Protein AF-A0A4S2AV84-F1 (afdb_monomer)

pLDDT: mean 95.28, std 3.86, range [78.44, 98.69]

Foldseek 3Di:
DAADELVRLVVVLQVCQVVVHFWWWKFWDADPVVRDTHDIDTAHGKHFDPQDDCVVPPPSVQKTWIARPVVRDIDIGGSVRIQDIRNHGYDD

Radius of gyration: 12.75 Å; Cα contacts (8 Å, |Δi|>4): 170; chains: 1; bounding box: 37×28×37 Å

Mean predicted aligned error: 2.88 Å

Structure (mmCIF, N/CA/C/O backbone):
data_AF-A0A4S2AV84-F1
#
_entry.id   AF-A0A4S2AV84-F1
#
loop_
_atom_site.group_PDB
_atom_site.id
_atom_site.type_symbol
_atom_site.label_atom_id
_atom_site.label_alt_id
_atom_site.label_comp_id
_atom_site.label_asym_id
_atom_site.label_entity_id
_atom_site.label_seq_id
_atom_site.pdbx_PDB_ins_code
_atom_site.Cartn_x
_atom_site.Cartn_y
_atom_site.Cartn_z
_atom_site.occupancy
_atom_site.B_iso_or_equiv
_atom_site.auth_seq_id
_atom_site.auth_comp_id
_atom_site.auth_asym_id
_atom_site.auth_atom_id
_atom_site.pdbx_PDB_model_num
ATOM 1 N N . MET A 1 1 ? -17.197 11.101 -3.297 1.00 78.44 1 MET A N 1
ATOM 2 C CA . MET A 1 1 ? -16.012 10.422 -2.733 1.00 78.44 1 MET A CA 1
ATOM 3 C C . MET A 1 1 ? -15.055 11.480 -2.225 1.00 78.44 1 MET A C 1
ATOM 5 O O . MET A 1 1 ? -14.743 12.397 -2.980 1.00 78.44 1 MET A O 1
ATOM 9 N N . GLU A 1 2 ? -14.662 11.398 -0.957 1.00 95.56 2 GLU A N 1
ATOM 10 C CA . GLU A 1 2 ? -13.688 12.315 -0.356 1.00 95.56 2 GLU A CA 1
ATOM 11 C C . GLU A 1 2 ? -12.317 12.157 -1.039 1.00 95.56 2 GLU A C 1
ATOM 13 O O . GLU A 1 2 ? -11.997 11.085 -1.565 1.00 95.56 2 GLU A O 1
ATOM 18 N N . LYS A 1 3 ? -11.527 13.233 -1.080 1.00 97.69 3 LYS A N 1
ATOM 19 C CA . LYS A 1 3 ? -10.197 13.265 -1.702 1.00 97.69 3 LYS A CA 1
ATOM 20 C C . LYS A 1 3 ? -9.120 13.453 -0.639 1.00 97.69 3 LYS A C 1
ATOM 22 O O . LYS A 1 3 ? -9.362 14.109 0.369 1.00 97.69 3 LYS A O 1
ATOM 27 N N . ILE A 1 4 ? -7.932 12.913 -0.882 1.00 98.31 4 ILE A N 1
ATOM 28 C CA . ILE A 1 4 ? -6.763 13.091 -0.020 1.00 98.31 4 ILE A CA 1
ATOM 29 C C . ILE A 1 4 ? -5.498 13.217 -0.868 1.00 98.31 4 ILE A C 1
ATOM 31 O O . ILE A 1 4 ? -5.317 12.487 -1.841 1.00 98.31 4 ILE A O 1
ATOM 35 N N . ASN A 1 5 ? -4.614 14.139 -0.490 1.00 98.06 5 ASN A N 1
ATOM 36 C CA . ASN A 1 5 ? -3.309 14.261 -1.126 1.00 98.06 5 ASN A CA 1
ATOM 37 C C . ASN A 1 5 ? -2.443 13.018 -0.839 1.00 98.06 5 ASN A C 1
ATOM 39 O O . ASN A 1 5 ? -2.442 12.515 0.286 1.00 98.06 5 ASN A O 1
ATOM 43 N N . LEU A 1 6 ? -1.693 12.545 -1.839 1.00 97.50 6 LEU A N 1
ATOM 44 C CA . LEU A 1 6 ? -0.852 11.349 -1.745 1.00 97.50 6 LEU A CA 1
ATOM 45 C C . LEU A 1 6 ? 0.120 11.404 -0.561 1.00 97.50 6 LEU A C 1
ATOM 47 O O . LEU A 1 6 ? 0.196 10.449 0.209 1.00 97.50 6 LEU A O 1
ATOM 51 N N . TYR A 1 7 ? 0.817 12.524 -0.367 1.00 96.38 7 TYR A N 1
ATOM 52 C CA . TYR A 1 7 ? 1.794 12.666 0.713 1.00 96.38 7 TYR A CA 1
ATOM 53 C C . TYR A 1 7 ? 1.121 12.591 2.086 1.00 96.38 7 TYR A C 1
ATOM 55 O O . TYR A 1 7 ? 1.598 11.899 2.984 1.00 96.38 7 TYR A O 1
ATOM 63 N N . VAL A 1 8 ? -0.045 13.227 2.230 1.00 98.06 8 VAL A N 1
ATOM 64 C CA . VAL A 1 8 ? -0.844 13.151 3.463 1.00 98.06 8 VAL A CA 1
ATOM 65 C C . VAL A 1 8 ? -1.333 11.721 3.709 1.00 98.06 8 VAL A C 1
ATOM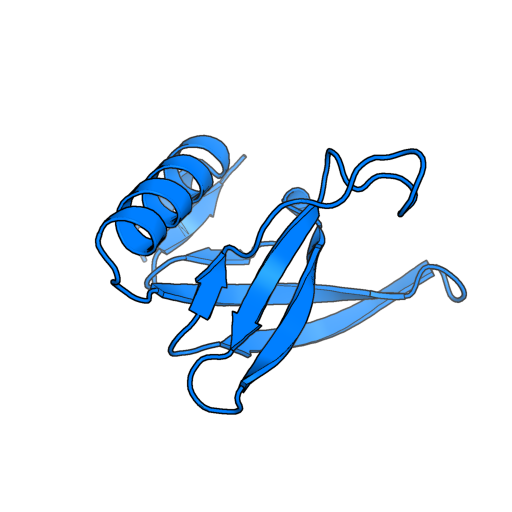 67 O O . VAL A 1 8 ? -1.292 11.247 4.845 1.00 98.06 8 VAL A O 1
ATOM 70 N N . ALA A 1 9 ? -1.761 11.012 2.662 1.00 98.19 9 ALA A N 1
ATOM 71 C CA . ALA A 1 9 ? -2.170 9.615 2.764 1.00 98.19 9 ALA A CA 1
ATOM 72 C C . ALA A 1 9 ? -1.007 8.721 3.223 1.00 98.19 9 ALA A C 1
ATOM 74 O O . ALA A 1 9 ? -1.182 7.931 4.148 1.00 98.19 9 ALA A O 1
ATOM 75 N N . VAL A 1 10 ? 0.190 8.887 2.652 1.00 97.31 10 VAL A N 1
ATOM 76 C CA . VAL A 1 10 ? 1.392 8.132 3.044 1.00 97.31 10 VAL A CA 1
ATOM 77 C C . VAL A 1 10 ? 1.765 8.388 4.508 1.00 97.31 10 VAL A C 1
ATOM 79 O O . VAL A 1 10 ? 2.054 7.441 5.241 1.00 97.31 10 VAL A O 1
ATOM 82 N N . GLU A 1 11 ? 1.696 9.633 4.985 1.00 97.88 11 GLU A N 1
ATOM 83 C CA . GLU A 1 11 ? 1.931 9.934 6.403 1.00 97.88 11 GLU A CA 1
ATOM 84 C C . GLU A 1 11 ? 0.895 9.273 7.323 1.00 97.88 11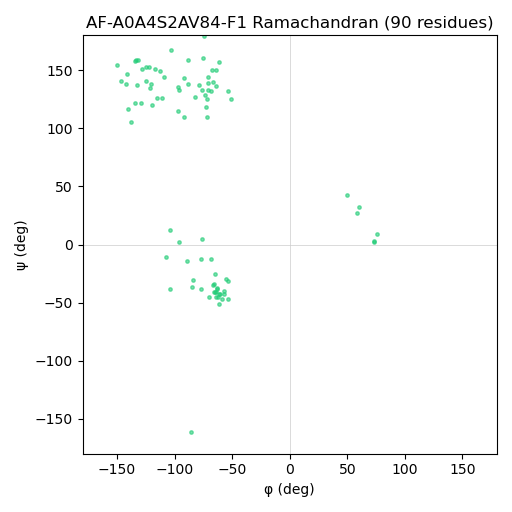 GLU A C 1
ATOM 86 O O . GLU A 1 11 ? 1.242 8.738 8.380 1.00 97.88 11 GLU A O 1
ATOM 91 N N . GLN A 1 12 ? -0.376 9.227 6.915 1.00 98.50 12 GLN A N 1
ATOM 92 C CA . GLN A 1 12 ? -1.402 8.496 7.662 1.00 98.50 12 GLN A CA 1
ATOM 93 C C . GLN A 1 12 ? -1.152 6.982 7.653 1.00 98.50 12 GLN A C 1
ATOM 95 O O . GLN A 1 12 ? -1.263 6.352 8.704 1.00 98.50 12 GLN A O 1
ATOM 100 N N . MET A 1 13 ? -0.744 6.394 6.522 1.00 98.31 13 MET A N 1
ATOM 101 C CA . MET A 1 13 ? -0.369 4.974 6.435 1.00 98.31 13 MET A CA 1
ATOM 102 C C . MET A 1 13 ? 0.759 4.626 7.416 1.00 98.31 13 MET A C 1
ATOM 104 O O . MET A 1 13 ? 0.694 3.592 8.090 1.00 98.31 13 MET A O 1
ATOM 108 N N . LYS A 1 14 ? 1.776 5.494 7.538 1.00 97.88 14 LYS A N 1
ATOM 109 C CA . LYS A 1 14 ? 2.870 5.339 8.513 1.00 97.88 14 LYS A CA 1
ATOM 110 C C . LYS A 1 14 ? 2.344 5.352 9.943 1.00 97.88 14 LYS A C 1
ATOM 112 O O . LYS A 1 14 ? 2.620 4.419 10.691 1.00 97.88 14 LYS A O 1
ATOM 117 N N . ARG A 1 15 ? 1.543 6.360 10.308 1.00 98.38 15 ARG A N 1
ATOM 118 C CA . ARG A 1 15 ? 0.966 6.488 11.660 1.00 98.38 15 ARG A CA 1
ATOM 119 C C . ARG A 1 15 ? 0.110 5.280 12.036 1.00 98.38 15 ARG A C 1
ATOM 121 O O . ARG A 1 15 ? 0.307 4.722 13.109 1.00 98.38 15 ARG A O 1
ATOM 128 N N . ILE A 1 16 ? -0.775 4.845 11.135 1.00 98.50 16 ILE A N 1
ATOM 129 C CA . ILE A 1 16 ? -1.627 3.661 11.332 1.00 98.50 16 ILE A CA 1
ATOM 130 C C . ILE A 1 16 ? -0.772 2.405 11.514 1.00 98.50 16 ILE A C 1
ATOM 132 O O . ILE A 1 16 ? -1.056 1.585 12.379 1.00 98.50 16 ILE A O 1
ATOM 136 N N . THR A 1 17 ? 0.287 2.246 10.719 1.00 98.00 17 THR A N 1
ATOM 137 C CA . THR A 1 17 ? 1.181 1.087 10.843 1.00 98.00 17 THR A CA 1
ATOM 138 C C . THR A 1 17 ? 1.905 1.084 12.191 1.00 98.00 17 THR A C 1
ATOM 140 O O . THR A 1 17 ? 1.961 0.047 12.847 1.00 98.00 17 THR A O 1
ATOM 143 N N . ILE A 1 18 ? 2.429 2.237 12.623 1.00 97.50 18 ILE A N 1
ATOM 144 C CA . ILE A 1 18 ? 3.150 2.385 13.898 1.00 97.50 18 ILE A CA 1
ATOM 145 C C . ILE A 1 18 ? 2.232 2.098 15.091 1.00 97.50 18 ILE A C 1
ATOM 147 O O . ILE A 1 18 ? 2.665 1.463 16.046 1.00 97.50 18 ILE A O 1
ATOM 151 N N . SER A 1 19 ? 0.957 2.497 15.027 1.00 97.75 19 SER A N 1
ATOM 152 C CA . SER A 1 19 ? -0.023 2.192 16.077 1.00 97.75 19 SER A CA 1
ATOM 153 C C . SER A 1 19 ? -0.527 0.742 16.057 1.00 97.75 19 SER A C 1
ATOM 155 O O . SER A 1 19 ? -1.429 0.397 16.817 1.00 97.75 19 SER A O 1
ATOM 157 N N . GLY A 1 20 ? 0.013 -0.115 15.182 1.00 96.94 20 GLY A N 1
ATOM 158 C CA . GLY A 1 20 ? -0.426 -1.501 15.025 1.00 96.94 20 GLY A CA 1
ATOM 159 C C . GLY A 1 20 ? -1.753 -1.648 14.275 1.00 96.94 20 GLY A C 1
ATOM 160 O O . GLY A 1 20 ? -2.293 -2.750 14.198 1.00 96.94 20 GLY A O 1
ATOM 161 N N . GLY A 1 21 ? -2.287 -0.577 13.690 1.00 98.19 21 GLY A N 1
ATOM 162 C CA . GLY A 1 21 ? -3.492 -0.610 12.866 1.00 98.19 21 GLY A CA 1
ATOM 163 C C . GLY A 1 21 ? -3.263 -1.219 11.480 1.00 98.19 21 GLY A C 1
ATOM 164 O O . GLY A 1 21 ? -2.160 -1.637 11.123 1.00 98.19 21 GLY A O 1
ATOM 165 N N . THR A 1 22 ? -4.331 -1.278 10.689 1.00 98.56 22 THR A N 1
ATOM 166 C CA . THR A 1 22 ? -4.298 -1.632 9.262 1.00 98.56 22 THR A CA 1
ATOM 167 C C . THR A 1 22 ? -5.103 -0.603 8.473 1.00 98.56 22 THR A C 1
ATOM 169 O O . THR A 1 22 ? -5.926 0.117 9.041 1.00 98.56 22 THR A O 1
ATOM 172 N N . PHE A 1 23 ? -4.848 -0.499 7.173 1.00 98.69 23 PHE A N 1
ATOM 173 C CA . PHE A 1 23 ? -5.586 0.390 6.278 1.00 98.69 23 PHE A CA 1
ATOM 174 C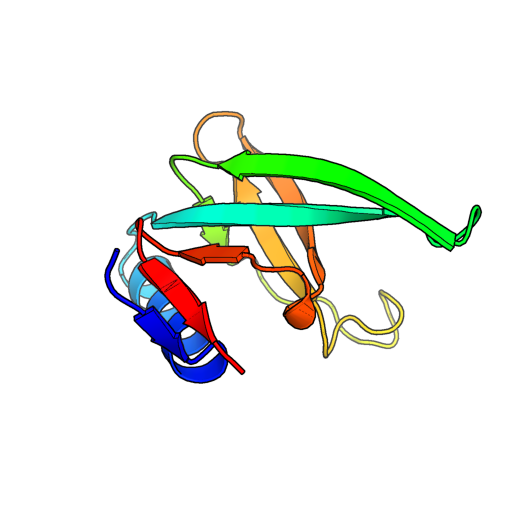 C . PHE A 1 23 ? -5.971 -0.321 4.984 1.00 98.69 23 PHE A C 1
ATOM 176 O O . PHE A 1 23 ? -5.323 -1.285 4.578 1.00 98.69 23 PHE A O 1
ATOM 183 N N . SER A 1 24 ? -6.996 0.190 4.309 1.00 98.62 24 SER A N 1
ATOM 184 C CA . SER A 1 24 ? -7.332 -0.241 2.956 1.00 98.62 24 SER A CA 1
ATOM 185 C C . SER A 1 24 ? -6.637 0.639 1.923 1.00 98.62 24 SER A C 1
ATOM 187 O O . SER A 1 24 ? -6.472 1.850 2.106 1.00 98.62 24 SER A O 1
ATOM 189 N N . ILE A 1 25 ? -6.210 0.023 0.827 1.00 98.62 25 ILE A N 1
ATOM 190 C CA . ILE A 1 25 ? -5.511 0.703 -0.261 1.00 98.62 25 ILE A CA 1
ATOM 191 C C . ILE A 1 25 ? -5.871 0.054 -1.594 1.00 98.62 25 ILE A C 1
ATOM 193 O O . ILE A 1 25 ? -5.978 -1.172 -1.695 1.00 98.62 25 ILE A O 1
ATOM 197 N N . LYS A 1 26 ? -6.034 0.883 -2.627 1.00 98.25 26 LYS A N 1
ATOM 198 C CA . LYS A 1 26 ? -6.121 0.429 -4.016 1.00 98.25 26 LYS A CA 1
ATOM 199 C C . LYS A 1 26 ? -5.025 1.058 -4.845 1.00 98.25 26 LYS A C 1
ATOM 201 O O . LYS A 1 26 ? -4.803 2.265 -4.762 1.00 98.25 26 LYS A O 1
ATOM 206 N N . PHE A 1 27 ? -4.370 0.252 -5.665 1.00 97.62 27 PHE A N 1
ATOM 207 C CA . PHE A 1 27 ? -3.305 0.714 -6.542 1.00 97.62 27 PHE A CA 1
ATOM 208 C C . PHE A 1 27 ? -3.237 -0.117 -7.814 1.00 97.62 27 PHE A C 1
ATOM 210 O O . PHE A 1 27 ? -3.634 -1.283 -7.834 1.00 97.62 27 PHE A O 1
ATOM 217 N N . ARG A 1 28 ? -2.713 0.477 -8.884 1.00 95.81 28 ARG A N 1
ATOM 218 C CA . ARG A 1 28 ? -2.537 -0.232 -10.151 1.00 95.81 28 ARG A CA 1
ATOM 219 C C . ARG A 1 28 ? -1.183 -0.932 -10.197 1.00 95.81 28 ARG A C 1
ATOM 221 O O . ARG A 1 28 ? -0.169 -0.362 -9.797 1.00 95.81 28 ARG A O 1
ATOM 228 N N . LYS A 1 29 ? -1.145 -2.164 -10.709 1.00 93.81 29 LYS A N 1
ATOM 229 C CA . LYS A 1 29 ? 0.124 -2.830 -11.027 1.00 93.81 29 LYS A CA 1
ATOM 230 C C . LYS A 1 29 ? 0.813 -2.114 -12.189 1.00 93.81 29 LYS A C 1
ATOM 232 O O . LYS A 1 29 ? 0.160 -1.595 -13.091 1.00 93.81 29 LYS A O 1
ATOM 237 N N . TRP A 1 30 ? 2.137 -2.168 -12.207 1.00 91.69 30 TRP A N 1
ATOM 238 C CA . TRP A 1 30 ? 2.950 -1.734 -13.338 1.00 91.69 30 TRP A CA 1
ATOM 239 C C . TRP A 1 30 ? 3.936 -2.833 -13.700 1.00 91.69 30 TRP A C 1
ATOM 241 O O . TRP A 1 30 ? 4.728 -3.256 -12.853 1.00 91.69 30 TRP A O 1
ATOM 251 N N . ASN A 1 31 ? 3.880 -3.299 -14.946 1.00 88.38 31 ASN A N 1
ATOM 252 C CA . ASN A 1 31 ? 4.854 -4.239 -15.468 1.00 88.38 31 ASN A CA 1
ATOM 253 C C . ASN A 1 31 ? 5.987 -3.463 -16.139 1.00 88.38 31 ASN A C 1
ATOM 255 O O . ASN A 1 31 ? 5.822 -2.889 -17.211 1.00 88.38 31 ASN A O 1
ATOM 259 N N . ARG A 1 32 ? 7.169 -3.476 -15.520 1.00 84.62 32 ARG A N 1
ATOM 260 C CA . ARG A 1 32 ? 8.338 -2.776 -16.062 1.00 84.62 32 ARG A CA 1
ATOM 261 C C . ARG A 1 32 ? 8.838 -3.373 -17.380 1.00 84.62 32 ARG A C 1
ATOM 263 O O . ARG A 1 32 ? 9.339 -2.622 -18.210 1.00 84.62 32 ARG A O 1
ATOM 270 N N . GLN A 1 33 ? 8.740 -4.691 -17.554 1.00 87.06 33 GLN A N 1
ATOM 271 C CA . GLN A 1 33 ? 9.266 -5.372 -18.740 1.00 87.06 33 GLN A CA 1
ATOM 272 C C . GLN A 1 33 ? 8.431 -5.039 -19.973 1.00 87.06 33 GLN A C 1
ATOM 274 O O . GLN A 1 33 ? 8.991 -4.706 -21.012 1.00 87.06 33 GLN A O 1
ATOM 279 N N . THR A 1 34 ? 7.103 -5.071 -19.840 1.00 91.69 34 THR A N 1
ATOM 280 C CA . THR A 1 34 ? 6.193 -4.785 -20.960 1.00 91.69 34 THR A CA 1
ATOM 281 C C . THR A 1 34 ?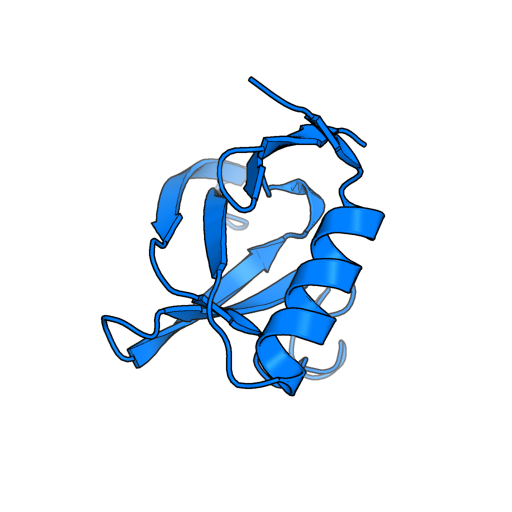 5.830 -3.307 -21.077 1.00 91.69 34 THR A C 1
ATOM 283 O O . THR A 1 34 ? 5.370 -2.879 -22.124 1.00 91.69 34 THR A O 1
ATOM 286 N N . ARG A 1 35 ? 6.102 -2.506 -20.035 1.00 88.44 35 ARG A N 1
ATOM 287 C CA . ARG A 1 35 ? 5.690 -1.096 -19.908 1.00 88.44 35 ARG A CA 1
ATOM 288 C C . ARG A 1 35 ? 4.170 -0.909 -19.932 1.00 88.44 35 ARG A C 1
ATOM 290 O O . ARG A 1 35 ? 3.681 0.134 -20.359 1.00 88.44 35 ARG A O 1
ATOM 297 N N . ASP A 1 36 ? 3.446 -1.893 -19.406 1.00 90.19 36 ASP A N 1
ATOM 298 C CA . ASP A 1 36 ? 1.990 -1.856 -19.330 1.00 90.19 36 ASP A CA 1
ATOM 299 C C . ASP A 1 36 ? 1.482 -1.676 -17.901 1.00 90.19 36 ASP A C 1
ATOM 301 O O . ASP A 1 36 ? 2.009 -2.225 -16.923 1.00 90.19 36 ASP A O 1
ATOM 305 N N . GLY A 1 37 ? 0.380 -0.934 -17.795 1.00 86.94 37 GLY A N 1
ATOM 306 C CA . GLY A 1 37 ? -0.430 -0.893 -16.586 1.00 86.94 37 GLY A CA 1
ATOM 307 C C . GLY A 1 37 ? -1.198 -2.201 -16.424 1.00 86.94 37 GLY A C 1
ATOM 308 O O . GLY A 1 37 ? -2.045 -2.528 -17.251 1.00 86.94 37 GLY A O 1
ATOM 309 N N . GLY A 1 38 ? -0.941 -2.924 -15.339 1.00 86.94 38 GLY A N 1
ATOM 310 C CA . GLY A 1 38 ? -1.641 -4.164 -15.016 1.00 86.94 38 GLY A CA 1
ATOM 311 C C . GLY A 1 38 ? -2.943 -3.937 -14.246 1.00 86.94 38 GLY A C 1
ATOM 312 O O . GLY A 1 38 ? -3.491 -2.828 -14.206 1.00 86.94 38 GLY A O 1
ATOM 313 N N . ASP A 1 39 ? -3.410 -5.010 -13.606 1.00 92.50 39 ASP A N 1
ATOM 314 C CA . ASP A 1 39 ? -4.653 -5.025 -12.832 1.00 92.50 39 ASP A CA 1
ATOM 315 C C . ASP A 1 39 ? -4.645 -4.047 -11.657 1.00 92.50 39 ASP A C 1
ATOM 317 O O . ASP A 1 39 ? -3.599 -3.705 -11.090 1.00 92.50 39 ASP A O 1
ATOM 321 N N . MET A 1 40 ? -5.847 -3.663 -11.235 1.00 95.56 40 MET A N 1
ATOM 322 C CA . MET A 1 40 ? -6.051 -2.999 -9.955 1.00 95.56 40 MET A CA 1
ATOM 323 C C . MET A 1 40 ? -5.899 -4.014 -8.818 1.00 95.56 40 MET A C 1
ATOM 325 O O . MET A 1 40 ? -6.549 -5.057 -8.810 1.00 95.56 40 MET A O 1
ATOM 329 N N . VAL A 1 41 ? -5.074 -3.691 -7.831 1.00 96.88 41 VAL A N 1
ATOM 330 C CA . VAL A 1 41 ? -4.993 -4.419 -6.564 1.00 96.88 41 VAL A CA 1
ATOM 331 C C . VAL A 1 41 ? -5.857 -3.687 -5.550 1.00 96.88 41 VAL A C 1
ATOM 333 O O . VAL A 1 41 ? -5.762 -2.469 -5.425 1.00 96.88 41 VAL A O 1
ATOM 336 N N . THR A 1 42 ? -6.682 -4.430 -4.816 1.00 97.81 42 THR A N 1
ATOM 337 C CA . THR A 1 42 ? -7.428 -3.920 -3.662 1.00 97.81 42 THR A CA 1
ATOM 338 C C . THR A 1 42 ? -7.015 -4.712 -2.436 1.00 97.81 42 THR A C 1
ATOM 340 O O . THR A 1 42 ? -7.191 -5.927 -2.409 1.00 97.81 42 THR A O 1
ATOM 343 N N . LEU A 1 43 ? -6.476 -4.024 -1.433 1.00 98.12 43 LEU A N 1
ATOM 344 C CA . LEU A 1 43 ? -6.189 -4.596 -0.123 1.00 98.12 43 LEU A CA 1
ATOM 345 C C . LEU A 1 43 ? -7.155 -3.981 0.886 1.00 98.12 43 LEU A C 1
ATOM 347 O O . LEU A 1 43 ? -7.251 -2.757 0.986 1.00 98.12 43 LEU A O 1
ATOM 351 N N . THR A 1 44 ? -7.873 -4.822 1.626 1.00 97.94 44 THR A N 1
ATOM 352 C CA . THR A 1 44 ? -8.800 -4.382 2.681 1.00 97.94 44 THR A CA 1
ATOM 353 C C . THR A 1 44 ? -8.082 -4.140 4.005 1.00 97.94 44 THR A C 1
ATOM 355 O O . THR A 1 44 ? -8.484 -3.252 4.751 1.00 97.94 44 THR A O 1
ATOM 358 N N . ALA A 1 45 ? -6.999 -4.877 4.266 1.00 98.31 45 ALA A N 1
ATOM 359 C CA . ALA A 1 45 ? -6.164 -4.722 5.448 1.00 98.31 45 ALA A CA 1
ATOM 36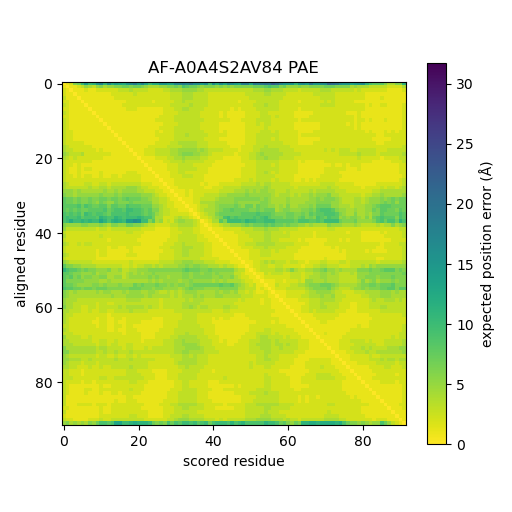0 C C . ALA A 1 45 ? -4.679 -4.825 5.069 1.00 98.31 45 ALA A C 1
ATOM 362 O O . ALA A 1 45 ? -4.156 -5.901 4.781 1.00 98.31 45 ALA A O 1
ATOM 363 N N . ALA A 1 46 ? -3.997 -3.682 5.056 1.00 98.50 46 ALA A N 1
ATOM 364 C CA . ALA A 1 46 ? -2.579 -3.565 4.760 1.00 98.50 46 ALA A CA 1
ATOM 365 C C . ALA A 1 46 ? -1.818 -2.843 5.878 1.00 98.50 46 ALA A C 1
ATOM 367 O O . ALA A 1 46 ? -2.366 -2.001 6.594 1.00 98.50 46 ALA A O 1
ATOM 368 N N . ARG A 1 47 ? -0.526 -3.162 5.992 1.00 98.44 47 ARG A N 1
ATOM 369 C CA . ARG A 1 47 ? 0.465 -2.428 6.795 1.00 98.44 47 ARG A CA 1
ATOM 370 C C . ARG A 1 47 ? 1.681 -2.099 5.952 1.00 98.44 47 ARG A C 1
ATOM 372 O O . ARG A 1 47 ? 2.030 -2.867 5.054 1.00 98.44 47 ARG A O 1
ATOM 379 N N . LEU A 1 48 ? 2.360 -1.001 6.275 1.00 98.12 48 LEU A N 1
ATOM 380 C CA . LEU A 1 48 ? 3.690 -0.753 5.730 1.00 98.12 48 LEU A CA 1
ATOM 381 C C . LEU A 1 48 ? 4.710 -1.715 6.360 1.00 98.12 48 LEU A C 1
ATOM 383 O O . LEU A 1 48 ? 4.641 -2.053 7.540 1.00 98.12 48 LEU A O 1
ATOM 387 N N . ARG A 1 49 ? 5.676 -2.149 5.557 1.00 95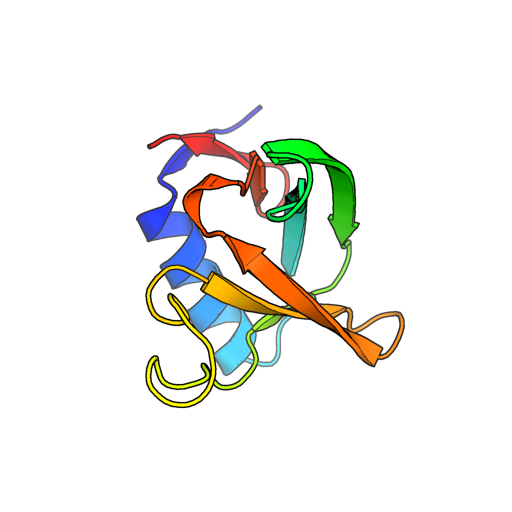.88 49 ARG A N 1
ATOM 388 C CA . ARG A 1 49 ? 6.867 -2.886 5.982 1.00 95.88 49 ARG A CA 1
ATOM 389 C C . ARG A 1 49 ? 8.075 -1.963 5.994 1.00 95.88 49 ARG A C 1
ATOM 391 O O . ARG A 1 49 ? 8.056 -0.878 5.413 1.00 95.88 49 ARG A O 1
ATOM 398 N N . LYS A 1 50 ? 9.158 -2.440 6.616 1.00 92.94 50 LYS A N 1
ATOM 399 C CA . LYS A 1 50 ? 10.470 -1.796 6.529 1.00 92.94 50 LYS A CA 1
ATOM 400 C C . LYS A 1 50 ? 10.817 -1.550 5.058 1.00 92.94 50 LYS A C 1
ATOM 402 O O . LYS A 1 50 ? 10.789 -2.479 4.248 1.00 92.94 50 LYS A O 1
ATOM 407 N N . LYS A 1 51 ? 11.113 -0.291 4.740 1.00 89.44 51 LYS A N 1
ATOM 408 C CA . LYS A 1 51 ? 11.525 0.136 3.404 1.00 89.44 51 LYS A CA 1
ATOM 409 C C . LYS A 1 51 ? 12.855 -0.532 3.050 1.00 89.44 51 LYS A C 1
ATOM 411 O O . LYS A 1 51 ? 13.746 -0.611 3.898 1.00 89.44 51 LYS A O 1
ATOM 416 N N . ALA A 1 52 ? 12.967 -1.022 1.822 1.00 90.81 52 ALA A N 1
ATOM 417 C CA . ALA A 1 52 ? 14.248 -1.448 1.272 1.00 90.81 52 ALA A CA 1
ATOM 418 C C . ALA A 1 52 ? 15.091 -0.219 0.886 1.00 90.81 52 ALA A C 1
ATOM 420 O O . ALA A 1 52 ? 14.546 0.872 0.717 1.00 90.81 52 ALA A O 1
ATOM 421 N N . THR A 1 53 ? 16.403 -0.379 0.752 1.00 90.81 53 THR A N 1
ATOM 422 C CA . THR A 1 53 ? 17.271 0.698 0.252 1.00 90.81 53 THR A CA 1
ATOM 423 C C . THR A 1 53 ? 17.356 0.647 -1.273 1.00 90.81 53 THR A C 1
ATOM 425 O O . THR A 1 53 ? 17.098 -0.410 -1.862 1.00 90.81 53 THR A O 1
ATOM 428 N N . ASP A 1 54 ? 17.718 1.758 -1.915 1.00 91.44 54 ASP A N 1
ATOM 429 C CA . ASP A 1 54 ? 17.820 1.819 -3.379 1.00 91.44 54 ASP A CA 1
ATOM 430 C C . ASP A 1 54 ? 18.933 0.912 -3.931 1.00 91.44 54 ASP A C 1
ATOM 432 O O . ASP A 1 54 ? 18.811 0.414 -5.049 1.00 91.44 54 ASP A O 1
ATOM 436 N N . GLU A 1 55 ? 19.963 0.612 -3.131 1.00 91.06 55 GLU A N 1
ATOM 437 C CA . GLU A 1 55 ? 21.008 -0.359 -3.479 1.00 91.06 55 GLU A CA 1
ATOM 438 C C . GLU A 1 55 ? 20.452 -1.786 -3.548 1.00 91.06 55 GLU A C 1
ATOM 440 O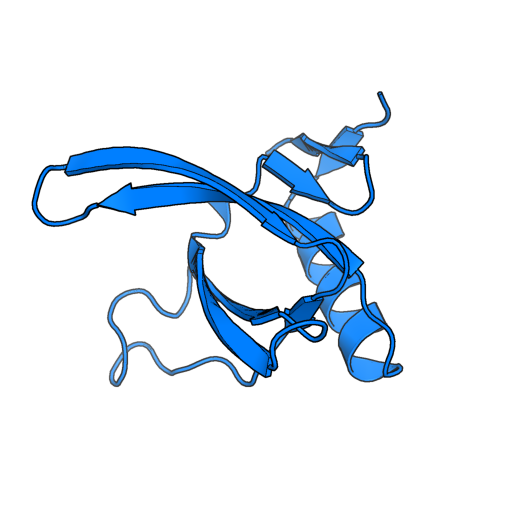 O . GLU A 1 55 ? 20.889 -2.592 -4.365 1.00 91.06 55 GLU A O 1
ATOM 445 N N . SER A 1 56 ? 19.484 -2.109 -2.685 1.00 91.12 56 SER A N 1
ATOM 446 C CA . SER A 1 56 ? 18.887 -3.449 -2.614 1.00 91.12 56 SER A CA 1
ATOM 447 C C . SER A 1 56 ? 17.747 -3.647 -3.612 1.00 91.12 56 SER A C 1
ATOM 449 O O . SER A 1 56 ? 17.565 -4.738 -4.153 1.00 91.12 56 SER A O 1
ATOM 451 N N . ILE A 1 57 ? 16.949 -2.603 -3.845 1.00 89.56 57 ILE A N 1
ATOM 452 C CA . ILE A 1 57 ? 15.811 -2.614 -4.757 1.00 89.56 57 ILE A CA 1
ATOM 453 C C . ILE A 1 57 ? 15.798 -1.275 -5.474 1.00 89.56 57 ILE A C 1
ATOM 455 O O . ILE A 1 57 ? 15.537 -0.241 -4.873 1.00 89.56 57 ILE A O 1
ATOM 459 N N . GLU A 1 58 ? 15.982 -1.313 -6.788 1.00 91.19 58 GLU A N 1
ATOM 460 C CA . GLU A 1 58 ? 15.976 -0.112 -7.613 1.00 91.19 58 GLU A CA 1
ATOM 461 C C . GLU A 1 58 ? 14.692 0.711 -7.402 1.00 91.19 58 GLU A C 1
ATOM 463 O O . GLU A 1 58 ? 13.575 0.172 -7.462 1.00 91.19 58 GLU A O 1
ATOM 468 N N . ASN A 1 59 ? 14.842 2.023 -7.201 1.00 93.44 59 ASN A N 1
ATOM 469 C CA . ASN A 1 59 ? 13.747 2.965 -6.955 1.00 93.44 59 ASN A CA 1
ATOM 470 C C . ASN A 1 59 ? 12.894 2.615 -5.719 1.00 93.44 59 ASN A C 1
ATOM 472 O O . ASN A 1 59 ? 11.702 2.937 -5.682 1.00 93.44 59 ASN A O 1
ATOM 476 N N . ALA A 1 60 ? 13.456 1.928 -4.721 1.00 93.31 60 ALA A N 1
ATOM 477 C CA . ALA A 1 60 ? 12.808 1.697 -3.434 1.00 93.31 60 ALA A CA 1
ATOM 478 C C . ALA A 1 60 ? 12.346 3.006 -2.785 1.00 93.31 60 ALA A C 1
ATOM 480 O O . ALA A 1 60 ? 11.301 3.022 -2.132 1.00 93.31 60 ALA A O 1
ATOM 481 N N . SER A 1 61 ? 13.060 4.110 -3.018 1.00 92.88 61 SER A N 1
ATOM 482 C CA . SER A 1 61 ? 12.694 5.441 -2.541 1.00 92.88 61 SER A CA 1
ATOM 483 C C . SER A 1 61 ? 11.291 5.892 -2.953 1.00 92.88 61 SER A C 1
ATOM 485 O O . SER A 1 61 ? 10.647 6.578 -2.162 1.00 92.88 61 SER A O 1
ATOM 487 N N . TYR A 1 62 ? 10.786 5.420 -4.096 1.00 93.56 62 TYR A N 1
ATOM 488 C CA . TYR A 1 62 ? 9.481 5.780 -4.668 1.00 93.56 62 TYR A CA 1
ATOM 489 C C . TYR A 1 62 ? 8.407 4.694 -4.483 1.00 93.56 62 TYR A C 1
ATOM 491 O O . TYR A 1 62 ? 7.363 4.714 -5.148 1.00 93.56 62 TYR A O 1
ATOM 499 N N . LYS A 1 63 ? 8.676 3.696 -3.631 1.00 95.69 63 LYS A N 1
ATOM 500 C CA . LYS A 1 63 ? 7.812 2.530 -3.432 1.00 95.69 63 LYS A CA 1
ATOM 501 C C . LYS A 1 63 ? 7.338 2.403 -1.987 1.00 95.69 63 LYS A C 1
ATOM 5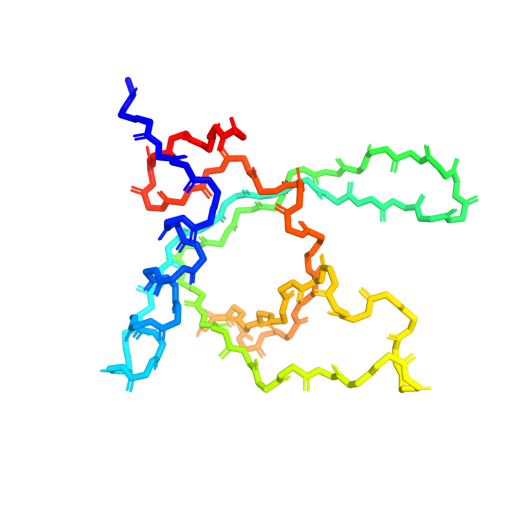03 O O . LYS A 1 63 ? 8.119 2.472 -1.039 1.00 95.69 63 LYS A O 1
ATOM 508 N N . LEU A 1 64 ? 6.061 2.065 -1.846 1.00 96.94 64 LEU A N 1
ATOM 509 C CA . LEU A 1 64 ? 5.473 1.524 -0.631 1.00 96.94 64 LEU A CA 1
ATOM 510 C C . LEU A 1 64 ? 5.736 0.022 -0.566 1.00 96.94 64 LEU A C 1
ATOM 512 O O . LEU A 1 64 ? 5.397 -0.731 -1.482 1.00 96.94 64 LEU A O 1
ATOM 516 N N . PHE A 1 65 ? 6.295 -0.416 0.555 1.00 97.56 65 PHE A N 1
ATOM 517 C CA . PHE A 1 65 ? 6.453 -1.825 0.891 1.00 97.56 65 PHE A CA 1
ATOM 518 C C . PHE A 1 65 ? 5.295 -2.205 1.801 1.00 97.56 65 PHE A C 1
ATOM 520 O O . PHE A 1 65 ? 5.172 -1.666 2.894 1.00 97.56 65 PHE A O 1
ATOM 527 N N . LEU A 1 66 ? 4.426 -3.097 1.341 1.00 97.88 66 LEU A N 1
ATOM 528 C CA . LEU A 1 66 ? 3.167 -3.445 1.994 1.00 97.88 66 LEU A CA 1
ATOM 529 C C . LEU A 1 66 ? 3.166 -4.913 2.423 1.00 97.88 66 LEU A C 1
ATOM 531 O O . LEU A 1 66 ? 3.798 -5.756 1.781 1.00 97.88 66 LEU A O 1
ATOM 535 N N . THR A 1 67 ? 2.436 -5.223 3.487 1.00 98.06 67 THR A N 1
ATOM 536 C CA . THR A 1 67 ? 1.946 -6.573 3.794 1.00 98.06 67 THR A CA 1
ATOM 537 C C . THR A 1 67 ? 0.434 -6.542 3.717 1.00 98.06 67 THR A C 1
ATOM 539 O O . THR A 1 67 ? -0.179 -5.733 4.411 1.00 98.06 67 THR A O 1
ATOM 542 N N . ASP A 1 68 ? -0.157 -7.428 2.923 1.00 97.94 68 ASP A N 1
ATOM 543 C CA . ASP A 1 68 ? -1.567 -7.780 3.071 1.00 97.94 68 ASP A CA 1
ATOM 544 C C . ASP A 1 68 ? -1.704 -8.613 4.347 1.00 97.94 68 ASP A C 1
ATOM 546 O O . ASP A 1 68 ? -1.218 -9.740 4.419 1.00 97.94 68 ASP A O 1
ATOM 550 N N . THR A 1 69 ? -2.318 -8.049 5.383 1.00 97.62 69 THR A N 1
ATOM 551 C CA . THR A 1 69 ? -2.434 -8.719 6.683 1.00 97.62 69 THR A CA 1
ATOM 552 C C . THR A 1 69 ? -3.512 -9.798 6.701 1.00 97.62 69 THR A C 1
ATOM 554 O O . THR A 1 69 ? -3.541 -10.588 7.637 1.00 97.62 69 THR A O 1
ATOM 557 N N . THR A 1 70 ? -4.379 -9.859 5.686 1.00 97.19 70 THR A N 1
ATOM 558 C CA . THR A 1 70 ? -5.361 -10.938 5.533 1.00 97.19 70 THR A CA 1
ATOM 559 C C . THR A 1 70 ? -4.698 -12.210 5.010 1.00 97.19 70 THR A C 1
ATOM 561 O O . THR A 1 70 ? -5.036 -13.303 5.453 1.00 97.19 70 THR A O 1
ATOM 564 N N . THR A 1 71 ? -3.736 -12.083 4.090 1.00 96.75 71 THR A N 1
ATOM 565 C CA . THR A 1 71 ? -3.053 -13.237 3.469 1.00 96.75 71 THR A CA 1
ATOM 566 C C . THR A 1 71 ? -1.614 -13.446 3.941 1.00 96.75 71 THR A C 1
ATOM 568 O O . THR A 1 71 ? -0.999 -14.458 3.614 1.00 96.75 71 THR A O 1
ATOM 571 N N . GLY A 1 72 ? -1.046 -12.482 4.666 1.00 95.88 72 GLY A N 1
ATOM 572 C CA . GLY A 1 72 ? 0.365 -12.449 5.057 1.00 95.88 72 GLY A CA 1
ATOM 573 C C . GLY A 1 72 ? 1.325 -12.114 3.910 1.00 95.88 72 GLY A C 1
ATOM 574 O O . GLY A 1 72 ? 2.541 -12.102 4.109 1.00 95.88 72 GLY A O 1
ATOM 575 N N . ARG A 1 73 ? 0.819 -11.851 2.697 1.00 96.38 73 ARG A N 1
ATOM 576 C CA . ARG A 1 73 ? 1.660 -11.699 1.505 1.00 96.38 73 ARG A CA 1
ATOM 577 C C . ARG A 1 73 ? 2.369 -10.342 1.484 1.00 96.38 73 ARG A C 1
ATOM 579 O O . ARG A 1 73 ? 1.717 -9.312 1.675 1.00 96.38 73 ARG A O 1
ATOM 586 N N . PRO A 1 74 ? 3.683 -10.300 1.199 1.00 96.12 74 PRO A N 1
ATOM 587 C CA . PRO A 1 74 ? 4.383 -9.052 0.943 1.00 96.12 74 PRO A CA 1
ATOM 588 C C . PRO A 1 74 ? 4.105 -8.556 -0.484 1.00 96.12 74 PRO A C 1
ATOM 590 O O . PRO A 1 74 ? 4.156 -9.323 -1.443 1.00 96.12 74 PRO A O 1
ATOM 593 N N . LEU A 1 75 ? 3.858 -7.254 -0.631 1.00 95.00 75 LEU A N 1
ATOM 594 C CA . LEU A 1 75 ? 3.693 -6.573 -1.917 1.00 95.00 75 LEU A CA 1
ATOM 595 C C . LEU A 1 75 ? 4.512 -5.283 -1.949 1.00 95.00 75 LEU A C 1
ATOM 597 O O . LEU A 1 75 ? 4.816 -4.714 -0.901 1.00 95.00 75 LEU A O 1
ATOM 601 N N . ASN A 1 76 ? 4.815 -4.800 -3.152 1.00 94.25 76 ASN A N 1
ATOM 602 C CA . ASN A 1 76 ? 5.413 -3.487 -3.369 1.00 94.25 76 ASN A CA 1
ATOM 603 C C . ASN A 1 76 ? 4.540 -2.695 -4.349 1.00 94.25 76 ASN A C 1
ATOM 605 O O . ASN A 1 76 ? 4.044 -3.251 -5.330 1.00 94.25 76 ASN A O 1
ATOM 609 N N . CYS A 1 77 ? 4.375 -1.402 -4.094 1.00 95.06 77 CYS A N 1
ATOM 610 C CA . CYS A 1 77 ? 3.575 -0.491 -4.904 1.00 95.06 77 CYS A CA 1
ATOM 611 C C . CYS A 1 77 ? 4.369 0.784 -5.169 1.00 95.06 77 CYS A C 1
ATOM 613 O O . CYS A 1 77 ? 4.969 1.324 -4.248 1.00 95.06 77 CYS A O 1
ATOM 615 N N . TRP A 1 78 ? 4.346 1.300 -6.394 1.00 95.25 78 TRP A N 1
ATOM 616 C CA . TRP A 1 78 ? 4.821 2.658 -6.659 1.00 95.25 78 TRP A CA 1
ATOM 617 C C . TRP A 1 78 ? 3.869 3.663 -6.014 1.00 95.25 78 TRP A C 1
ATOM 619 O O . TRP A 1 78 ? 2.657 3.542 -6.185 1.00 95.25 78 TRP A O 1
ATOM 629 N N . GLU A 1 79 ? 4.392 4.649 -5.288 1.00 95.25 79 GLU A N 1
ATOM 630 C CA . GLU A 1 79 ? 3.562 5.632 -4.572 1.00 95.25 79 GLU A CA 1
ATOM 631 C C . GLU A 1 79 ? 2.604 6.373 -5.516 1.00 95.25 79 GLU A C 1
ATOM 633 O O . GLU A 1 79 ? 1.425 6.535 -5.211 1.00 95.25 79 GLU A O 1
ATOM 638 N N . CYS A 1 80 ? 3.070 6.727 -6.715 1.00 94.25 80 CYS A N 1
ATOM 639 C CA . CYS A 1 80 ? 2.268 7.424 -7.722 1.00 94.25 80 CYS A CA 1
ATOM 640 C C . CYS A 1 80 ? 1.128 6.586 -8.331 1.00 94.25 80 CYS A C 1
ATOM 642 O O . CYS A 1 80 ? 0.265 7.142 -9.003 1.00 94.25 80 CYS A O 1
ATOM 644 N N . LEU A 1 81 ? 1.110 5.266 -8.115 1.00 96.06 81 LEU A N 1
ATOM 645 C CA . LEU A 1 81 ? 0.073 4.367 -8.635 1.00 96.06 81 LEU A CA 1
ATOM 646 C C . LEU A 1 81 ? -1.039 4.085 -7.621 1.00 96.06 81 LEU A C 1
ATOM 648 O O . LEU A 1 81 ? -1.945 3.297 -7.912 1.00 96.06 81 LEU A O 1
ATOM 652 N N . VAL A 1 82 ? -0.977 4.699 -6.436 1.00 97.69 82 VAL A N 1
ATOM 653 C CA . VAL A 1 82 ? -2.045 4.610 -5.442 1.00 97.69 82 VAL A CA 1
ATOM 654 C C . VAL A 1 82 ? -3.246 5.420 -5.924 1.00 97.69 82 VAL A C 1
ATOM 656 O O . VAL A 1 82 ? -3.146 6.605 -6.226 1.00 97.69 82 VAL A O 1
ATOM 659 N N . MET A 1 83 ? -4.401 4.763 -5.978 1.00 97.56 83 MET A N 1
ATOM 660 C CA . MET A 1 83 ? -5.653 5.322 -6.490 1.00 97.56 83 MET A CA 1
ATOM 661 C C . MET A 1 83 ? -6.613 5.683 -5.358 1.00 97.56 83 MET A C 1
ATOM 663 O O . MET A 1 83 ? -7.294 6.710 -5.419 1.00 97.56 83 MET A O 1
ATOM 667 N N . GLU A 1 84 ? -6.654 4.850 -4.314 1.00 98.19 84 GLU A N 1
ATOM 668 C CA . GLU A 1 84 ? -7.479 5.068 -3.127 1.00 98.19 84 GLU A CA 1
ATOM 669 C C . GLU A 1 84 ? -6.752 4.662 -1.847 1.00 98.19 84 GLU A C 1
ATOM 671 O O . GLU A 1 84 ? -6.014 3.676 -1.817 1.00 98.19 84 GLU A O 1
ATOM 676 N N . PHE A 1 85 ? -7.038 5.391 -0.773 1.00 98.50 85 PHE A N 1
ATOM 677 C CA . PHE A 1 85 ? -6.613 5.089 0.588 1.00 98.50 85 PHE A CA 1
ATOM 678 C C . PHE A 1 85 ? -7.804 5.262 1.532 1.00 98.50 85 PHE A C 1
ATOM 680 O O . PHE A 1 85 ? -8.396 6.338 1.578 1.00 98.50 85 PHE A O 1
ATOM 687 N N . ASN A 1 86 ? -8.180 4.211 2.268 1.00 98.19 86 ASN A N 1
ATOM 688 C CA . ASN A 1 86 ? -9.321 4.231 3.196 1.00 98.19 86 ASN A CA 1
ATOM 689 C C . ASN A 1 86 ? -10.617 4.794 2.582 1.00 98.19 86 ASN A C 1
ATOM 691 O O . ASN A 1 86 ? -11.317 5.595 3.196 1.00 98.19 86 ASN A O 1
ATOM 695 N N . GLY A 1 87 ? -10.915 4.398 1.339 1.00 97.62 87 GLY A N 1
ATOM 696 C CA . GLY A 1 87 ? -12.089 4.864 0.590 1.00 97.62 87 GLY A CA 1
ATOM 697 C C . GLY A 1 87 ? -12.000 6.306 0.072 1.00 97.62 87 GLY A C 1
ATOM 698 O O . GLY A 1 87 ? -12.952 6.798 -0.533 1.00 97.62 87 GLY A O 1
ATOM 699 N N . LYS A 1 88 ? -10.871 6.993 0.282 1.00 98.38 88 LYS A N 1
ATOM 700 C CA . LYS A 1 88 ? -10.610 8.345 -0.226 1.00 98.38 88 LYS A CA 1
ATOM 701 C C . LYS A 1 88 ? -9.810 8.270 -1.516 1.00 98.38 88 LYS A C 1
ATOM 703 O O . LYS A 1 88 ? -8.824 7.539 -1.595 1.00 98.38 88 LYS A O 1
ATOM 708 N N . ARG A 1 89 ? -10.202 9.059 -2.515 1.00 98.25 89 ARG A N 1
ATOM 709 C CA . ARG A 1 89 ? -9.481 9.160 -3.788 1.00 98.25 89 ARG A CA 1
ATOM 710 C C . ARG A 1 89 ? -8.162 9.897 -3.589 1.00 98.25 89 ARG A C 1
ATOM 712 O O . ARG A 1 89 ? -8.166 10.984 -3.012 1.00 98.25 89 ARG A O 1
ATOM 719 N N . ILE A 1 90 ? -7.073 9.364 -4.131 1.00 98.12 90 ILE A N 1
ATOM 720 C CA . ILE A 1 90 ? -5.788 10.067 -4.145 1.00 98.12 90 ILE A CA 1
ATOM 721 C C . ILE A 1 90 ? -5.823 11.254 -5.117 1.00 98.12 90 ILE A C 1
ATOM 723 O O . ILE A 1 90 ? -6.360 11.165 -6.226 1.00 98.12 90 ILE A O 1
ATOM 727 N N . THR A 1 91 ? -5.223 12.362 -4.694 1.00 96.88 91 THR A N 1
ATOM 728 C CA . THR A 1 91 ? -4.820 13.497 -5.531 1.00 96.88 91 THR A CA 1
ATOM 729 C C . THR A 1 91 ? -3.322 13.741 -5.378 1.00 96.88 91 THR A C 1
ATOM 731 O O . THR A 1 91 ? -2.753 13.433 -4.329 1.00 96.88 91 THR A O 1
ATOM 734 N N . ILE A 1 92 ? -2.693 14.303 -6.407 1.00 88.50 92 ILE A N 1
ATOM 735 C CA . ILE A 1 92 ? -1.278 14.701 -6.390 1.00 88.50 92 ILE A CA 1
ATOM 736 C C . ILE A 1 92 ? -1.187 16.179 -6.028 1.00 88.50 92 ILE A C 1
ATOM 738 O O . ILE A 1 92 ? -2.058 16.936 -6.512 1.00 88.50 92 ILE A O 1
#

Sequence (92 aa):
MEKINLYVAVEQMKRITISGGTFSIKFRKWNRQTRDGGDMVTLTAARLRKKATDESIENASYKLFLTDTTTGRPLNCWE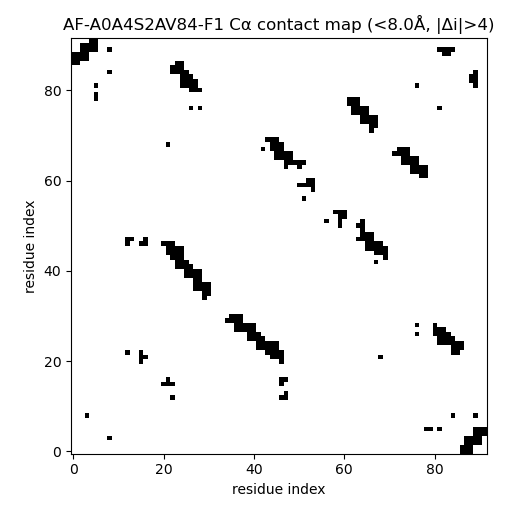CLVMEFNGKRITI

Nearest PDB structures (foldseek):
  6hiv-assembly1_DB  TM=4.886E-01  e=6.928E-01  Trypanosoma brucei brucei
  6sg9-assembly1_DB  TM=4.350E-01  e=7.815E-01  Trypanosoma brucei brucei
  7pua-assembly1_DB  TM=3.791E-01  e=5.445E-01  Trypanosoma brucei brucei
  1gcp-assembly4_D  TM=4.466E-01  e=4.759E+00  Mus musculus
  8eoi-assembly1_H  TM=3.352E-01  e=5.702E+00  Homo sapiens

Solvent-accessible surface area (backbone atoms only — not comparable to full-atom values): 5218 Å² total; per-residue (Å²): 127,57,73,39,47,48,69,62,48,52,54,48,47,51,53,36,33,74,72,69,44,66,41,29,41,27,30,50,40,72,40,79,90,81,71,41,78,51,62,76,46,78,40,79,38,29,31,67,49,83,75,61,49,51,91,80,36,82,64,27,86,55,39,46,34,33,30,35,68,85,78,69,45,76,48,76,42,53,58,90,38,48,49,30,48,72,80,21,36,50,40,131

Organism: NCBI:txid85831

Secondary structure (DSSP, 8-state):
--EEEHHHHHHHHHHHHHTT--EEEEEEEEETTTTEEEEEEEEEEEEEPPPPPTTTSTTGGGEEEEEETTT--EEEEEGGGEEEETTEEEE-